Protein AF-A0A843GNK7-F1 (afdb_monomer_lite)

Sequence (112 aa):
MELKAQKIINETPNCGISLTKDKKGYIVYIDNRCGEDFEIEINKTNSDDEIQEIINYCDDYDVDEHFDLWYKADRGEPSSARTLLENCEEIGETLDHLATNLRLFLSQKNCQ

pLDDT: mean 74.84, std 15.11, range [42.72, 95.38]

Secondary structure (DSSP, 8-state):
-HHHHHHHHHTS--SSEEEEE-SSEEEEEEEEETTEEEEEEEETT--HHHHHHHHHHHHT--HHHHHHHHTT-SSS--SSHHHHHHHHHHHHHHHHHHHHHHHHHHHHHTT-

Foldseek 3Di:
DVVQLVVLVVPQPPLQWDWDQDPFGIKTWRPQQQLDGDIDDDGPPDDLVNLVVLLVVLVPQDLVVQLVCSPPPPNRGPPDSVSNSVSSVSSNSRSNSSSVSSVVVVVVVVVD

Radius of gyration: 15.0 Å; chains: 1; bounding box: 32×25×45 Å

Structure (mmCIF, N/CA/C/O backbone):
data_AF-A0A843GNK7-F1
#
_entry.id   AF-A0A843GNK7-F1
#
loop_
_atom_site.group_PDB
_atom_site.id
_atom_site.type_symbol
_atom_site.label_atom_id
_atom_site.label_alt_id
_atom_site.label_comp_id
_atom_site.label_asym_id
_atom_site.label_entity_id
_atom_site.label_seq_id
_atom_site.pdbx_PDB_ins_code
_atom_site.Cartn_x
_atom_site.Cartn_y
_atom_site.Cartn_z
_atom_site.occupancy
_atom_site.B_iso_or_equiv
_atom_site.auth_seq_id
_atom_site.auth_comp_id
_atom_site.auth_asym_id
_atom_site.auth_atom_id
_atom_site.pdbx_PDB_model_num
ATOM 1 N N . MET A 1 1 ? -7.134 5.899 24.217 1.00 50.03 1 MET A N 1
ATOM 2 C CA . MET A 1 1 ? -7.129 5.561 22.777 1.00 50.03 1 MET A CA 1
ATOM 3 C C . MET A 1 1 ? -5.978 6.213 22.009 1.00 50.03 1 MET A C 1
ATOM 5 O O . MET A 1 1 ? -5.293 5.488 21.308 1.00 50.03 1 MET A O 1
ATOM 9 N N . GLU A 1 2 ? -5.682 7.510 22.182 1.00 42.78 2 GLU A N 1
ATOM 10 C CA . GLU A 1 2 ? -4.616 8.213 21.423 1.00 42.78 2 GLU A CA 1
ATOM 11 C C . GLU A 1 2 ? -3.203 7.602 21.499 1.00 42.78 2 GLU A C 1
ATOM 13 O O . GLU A 1 2 ? -2.494 7.588 20.502 1.00 42.78 2 GLU A O 1
ATOM 18 N N . LEU A 1 3 ? -2.797 7.049 22.646 1.00 44.53 3 LEU A N 1
ATOM 19 C CA . LEU A 1 3 ? -1.465 6.448 22.810 1.00 44.53 3 LEU A CA 1
ATOM 20 C C . LEU A 1 3 ? -1.267 5.118 22.060 1.00 44.53 3 LEU A C 1
ATOM 22 O O . LEU A 1 3 ? -0.131 4.682 21.907 1.00 44.53 3 LEU A O 1
ATOM 26 N N . LYS A 1 4 ? -2.347 4.451 21.631 1.00 53.25 4 LYS A N 1
ATOM 27 C CA . LYS A 1 4 ? -2.276 3.097 21.060 1.00 53.25 4 LYS A CA 1
ATOM 28 C C . LYS A 1 4 ? -2.050 3.118 19.548 1.00 53.25 4 LYS A C 1
ATOM 30 O O . LYS A 1 4 ? -1.133 2.451 19.094 1.00 53.25 4 LYS A O 1
ATOM 35 N N . ALA A 1 5 ? -2.787 3.949 18.806 1.00 50.62 5 ALA A N 1
ATOM 36 C CA . ALA A 1 5 ? -2.562 4.152 17.370 1.00 50.62 5 ALA A CA 1
ATOM 37 C C . ALA A 1 5 ? -1.153 4.704 17.089 1.00 50.62 5 ALA A C 1
ATOM 39 O O . ALA A 1 5 ? -0.437 4.174 16.252 1.00 50.62 5 ALA A O 1
ATOM 40 N N . GLN A 1 6 ? -0.697 5.683 17.882 1.00 52.28 6 GLN A N 1
ATOM 41 C CA . GLN A 1 6 ? 0.661 6.228 17.774 1.00 52.28 6 GLN A CA 1
ATOM 42 C C . GLN A 1 6 ? 1.751 5.155 17.967 1.00 52.28 6 GLN A C 1
ATOM 44 O O . GLN A 1 6 ? 2.792 5.215 17.326 1.00 52.28 6 GLN A O 1
ATOM 49 N N . LYS A 1 7 ? 1.525 4.179 18.857 1.00 55.19 7 LYS A N 1
ATOM 50 C CA . LYS A 1 7 ? 2.491 3.116 19.159 1.00 55.19 7 LYS A CA 1
ATOM 51 C C . LYS A 1 7 ? 2.535 2.045 18.066 1.00 55.19 7 LYS A C 1
ATOM 53 O O . LYS A 1 7 ? 3.615 1.682 17.631 1.00 55.19 7 LYS A O 1
ATOM 58 N N . ILE A 1 8 ? 1.360 1.613 17.615 1.00 54.16 8 ILE A N 1
ATOM 59 C CA . ILE A 1 8 ? 1.150 0.677 16.501 1.00 54.16 8 ILE A CA 1
ATOM 60 C C . ILE A 1 8 ? 1.872 1.171 15.232 1.00 54.16 8 ILE A C 1
ATOM 62 O O . ILE A 1 8 ? 2.563 0.427 14.546 1.00 54.16 8 ILE A O 1
ATOM 66 N N . ILE A 1 9 ? 1.785 2.472 14.980 1.00 55.22 9 ILE A N 1
ATOM 67 C CA . ILE A 1 9 ? 2.371 3.115 13.810 1.00 55.22 9 ILE A CA 1
ATOM 68 C C . ILE A 1 9 ? 3.889 3.336 13.964 1.00 55.22 9 ILE A C 1
ATOM 70 O O . ILE A 1 9 ? 4.637 3.098 13.025 1.00 55.22 9 ILE A O 1
ATOM 74 N N . ASN A 1 10 ? 4.371 3.730 15.150 1.00 54.84 10 ASN A N 1
ATOM 75 C CA . ASN A 1 10 ? 5.811 3.899 15.411 1.00 54.84 10 ASN A CA 1
ATOM 76 C C . ASN A 1 10 ? 6.612 2.581 15.344 1.00 54.84 10 ASN A C 1
ATOM 78 O O . ASN A 1 10 ? 7.838 2.623 15.269 1.00 54.84 10 ASN A O 1
ATOM 82 N N . GLU A 1 11 ? 5.939 1.431 15.433 1.00 57.62 11 GLU A N 1
ATOM 83 C CA . GLU A 1 11 ? 6.538 0.097 15.290 1.00 57.62 11 GLU A CA 1
ATOM 84 C C . GLU A 1 11 ? 6.507 -0.408 13.832 1.00 57.62 11 GLU A C 1
ATOM 86 O O . GLU A 1 11 ? 7.110 -1.437 13.538 1.00 57.62 11 GLU A O 1
ATOM 91 N N . THR A 1 12 ? 5.866 0.327 12.911 1.00 54.78 12 THR A N 1
ATOM 92 C CA . THR A 1 12 ? 5.893 0.021 11.471 1.00 54.78 12 THR A CA 1
ATOM 93 C C . THR A 1 12 ? 7.247 0.459 10.902 1.00 54.78 12 THR A C 1
ATOM 95 O O . THR A 1 12 ? 7.643 1.608 11.124 1.00 54.78 12 THR A O 1
ATOM 98 N N . PRO A 1 13 ? 8.006 -0.428 10.230 1.00 48.81 13 PRO A N 1
ATOM 99 C CA . PRO A 1 13 ? 9.324 -0.087 9.712 1.00 48.81 13 PRO A CA 1
ATOM 100 C C . PRO A 1 13 ? 9.254 1.122 8.770 1.00 48.81 13 PRO A C 1
ATOM 102 O O . PRO A 1 13 ? 8.263 1.360 8.087 1.00 48.81 13 PRO A O 1
ATOM 105 N N . ASN A 1 14 ? 10.319 1.925 8.809 1.00 50.31 14 ASN A N 1
ATOM 106 C CA . ASN A 1 14 ? 10.428 3.265 8.233 1.00 50.31 14 ASN A CA 1
ATOM 107 C C . ASN A 1 14 ? 10.579 3.228 6.697 1.00 50.31 14 ASN A C 1
ATOM 109 O O . ASN A 1 14 ? 11.566 3.708 6.139 1.00 50.31 14 ASN A O 1
ATOM 113 N N . CYS A 1 15 ? 9.616 2.610 6.022 1.00 47.59 15 CYS A N 1
ATOM 114 C CA . CYS A 1 15 ? 9.584 2.354 4.588 1.00 47.59 15 CYS A CA 1
ATOM 115 C C . CYS A 1 15 ? 8.955 3.543 3.838 1.00 47.59 15 CYS A C 1
ATOM 117 O O . CYS A 1 15 ? 7.979 3.392 3.116 1.00 47.59 15 CYS A O 1
ATOM 119 N N . GLY A 1 16 ? 9.459 4.764 4.055 1.00 51.41 16 GLY A N 1
ATOM 120 C CA . GLY A 1 16 ? 8.950 5.960 3.360 1.00 51.41 16 GLY A CA 1
ATOM 121 C C . GLY A 1 16 ? 7.553 6.419 3.797 1.00 51.41 16 GLY A C 1
ATOM 122 O O . GLY A 1 16 ? 6.928 7.220 3.109 1.00 51.41 16 GLY A O 1
ATOM 123 N N . ILE A 1 17 ? 7.068 5.943 4.945 1.00 55.91 17 ILE A N 1
ATOM 124 C CA . ILE A 1 17 ? 5.794 6.383 5.509 1.00 55.91 17 ILE A CA 1
ATOM 125 C C . ILE A 1 17 ? 6.017 7.686 6.277 1.00 55.91 17 ILE A C 1
ATOM 127 O O . ILE A 1 17 ? 6.760 7.713 7.261 1.00 55.91 17 ILE A O 1
ATOM 131 N N . SER A 1 18 ? 5.346 8.762 5.874 1.00 60.41 18 SER A N 1
ATOM 132 C CA . SER A 1 18 ? 5.231 9.961 6.696 1.00 60.41 18 SER A CA 1
ATOM 133 C C . SER A 1 18 ? 3.840 10.042 7.313 1.00 60.41 18 SER A C 1
ATOM 135 O O . SER A 1 18 ? 2.820 9.751 6.695 1.00 60.41 18 SER A O 1
ATOM 137 N N . LEU A 1 19 ? 3.800 10.387 8.596 1.00 56.59 19 LEU A N 1
ATOM 138 C CA . LEU A 1 19 ? 2.559 10.449 9.351 1.00 56.59 19 LEU A CA 1
ATOM 139 C C . LEU A 1 19 ? 2.295 11.873 9.748 1.00 56.59 19 LEU A C 1
ATOM 141 O O . LEU A 1 19 ? 3.035 12.460 10.544 1.00 56.59 19 LEU A O 1
ATOM 145 N N . THR A 1 20 ? 1.184 12.393 9.253 1.00 59.66 20 THR A N 1
ATOM 146 C CA . THR A 1 20 ? 0.726 13.708 9.663 1.00 59.66 20 THR A CA 1
ATOM 147 C C . THR A 1 20 ? -0.472 13.524 10.574 1.00 59.66 20 THR A C 1
ATOM 149 O O . THR A 1 20 ? -1.518 13.016 10.179 1.00 59.66 20 THR A O 1
ATOM 152 N N . LYS A 1 21 ? -0.307 13.913 11.840 1.00 56.44 21 LYS A N 1
ATOM 153 C CA . LYS A 1 21 ? -1.423 14.012 12.779 1.00 56.44 21 LYS A CA 1
ATOM 154 C C . LYS A 1 21 ? -2.097 15.359 12.577 1.00 56.44 21 LYS A C 1
ATOM 156 O O . LYS A 1 21 ? -1.453 16.397 12.735 1.00 56.44 21 LYS A O 1
ATOM 161 N N . ASP A 1 22 ? -3.393 15.342 12.320 1.00 60.69 22 ASP A N 1
ATOM 162 C CA . ASP A 1 22 ? -4.203 16.550 12.279 1.00 60.69 22 ASP A CA 1
ATOM 163 C C . ASP A 1 22 ? -5.231 16.557 13.433 1.00 60.69 22 ASP A C 1
ATOM 165 O O . ASP A 1 22 ? -5.131 15.806 14.412 1.00 60.69 22 ASP A O 1
ATOM 169 N N . LYS A 1 23 ? -6.207 17.471 13.384 1.00 56.12 23 LYS A N 1
ATOM 170 C CA . LYS A 1 23 ? -7.256 17.555 14.415 1.00 56.12 23 LYS A CA 1
ATOM 171 C C . LYS A 1 23 ? -8.297 16.430 14.303 1.00 56.12 23 LYS A C 1
ATOM 173 O O . LYS A 1 23 ? -9.027 16.217 15.272 1.00 56.12 23 LYS A O 1
ATOM 178 N N . LYS A 1 24 ? -8.383 15.745 13.160 1.00 55.84 24 LYS A N 1
ATOM 179 C CA . LYS A 1 24 ? -9.392 14.734 12.816 1.00 55.84 24 LYS A CA 1
ATOM 180 C C . LYS A 1 24 ? -8.868 13.301 12.970 1.00 55.84 24 LYS A C 1
ATOM 182 O O . LYS A 1 24 ? -9.641 12.417 13.346 1.00 55.84 24 LYS A O 1
ATOM 187 N N . GLY A 1 25 ? -7.562 13.081 12.842 1.00 64.81 25 GLY A N 1
ATOM 188 C CA . GLY A 1 25 ? -6.935 11.785 13.074 1.00 64.81 25 GLY A CA 1
ATOM 189 C C . GLY A 1 25 ? -5.481 11.697 12.628 1.00 64.81 25 GLY A C 1
ATOM 190 O O . GLY A 1 25 ? -4.655 12.530 13.012 1.00 64.81 25 GLY A O 1
ATOM 191 N N . TYR A 1 26 ? -5.170 10.615 11.919 1.00 66.25 26 TYR A N 1
ATOM 192 C CA . TYR A 1 26 ? -3.850 10.267 11.414 1.00 66.25 26 TYR A CA 1
ATOM 193 C C . TYR A 1 26 ? -3.930 10.081 9.903 1.00 66.25 26 TYR A C 1
ATOM 195 O O . TYR A 1 26 ? -4.700 9.265 9.414 1.00 66.25 26 TYR A O 1
ATOM 203 N N . ILE A 1 27 ? -3.101 10.802 9.165 1.00 64.12 27 ILE A N 1
ATOM 204 C CA . ILE A 1 27 ? -2.930 10.558 7.738 1.00 64.12 27 ILE A CA 1
ATOM 205 C C . ILE A 1 27 ? -1.652 9.750 7.557 1.00 64.12 27 ILE A C 1
ATOM 207 O O . ILE A 1 27 ? -0.603 10.132 8.091 1.00 64.12 27 ILE A O 1
ATOM 211 N N . VAL A 1 28 ? -1.765 8.626 6.854 1.00 68.94 28 VAL A N 1
ATOM 212 C CA . VAL A 1 28 ? -0.647 7.778 6.453 1.00 68.94 28 VAL A CA 1
ATOM 213 C C . VAL A 1 28 ? -0.297 8.156 5.019 1.00 68.94 28 VAL A C 1
ATOM 215 O O . VAL A 1 28 ? -1.047 7.865 4.092 1.00 68.94 28 VAL A O 1
ATOM 218 N N . TYR A 1 29 ? 0.838 8.819 4.840 1.00 68.12 29 TYR A N 1
ATOM 219 C CA . TYR A 1 29 ? 1.409 9.089 3.526 1.00 68.12 29 TYR A CA 1
ATOM 220 C C . TYR A 1 29 ? 2.505 8.073 3.255 1.00 68.12 29 TYR A C 1
ATOM 222 O O . TYR A 1 29 ? 3.375 7.893 4.103 1.00 68.12 29 TYR A O 1
ATOM 230 N N . ILE A 1 30 ? 2.502 7.454 2.085 1.00 68.81 30 ILE A N 1
ATOM 231 C CA . ILE A 1 30 ? 3.607 6.644 1.577 1.00 68.81 30 ILE A CA 1
ATOM 232 C C . ILE A 1 30 ? 4.250 7.475 0.464 1.00 68.81 30 ILE A C 1
ATOM 234 O O . ILE A 1 30 ? 3.676 7.654 -0.607 1.00 68.81 30 ILE A O 1
ATOM 238 N N . ASP A 1 31 ? 5.406 8.066 0.766 1.00 62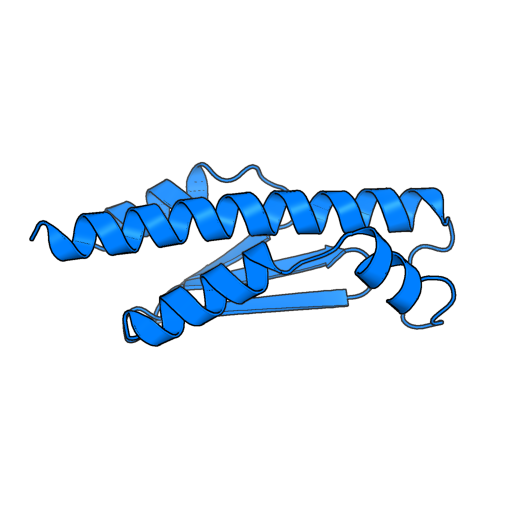.81 31 ASP A N 1
ATOM 239 C CA . ASP A 1 31 ? 6.054 9.045 -0.108 1.00 62.81 31 ASP A CA 1
ATOM 240 C C . ASP A 1 31 ? 6.778 8.363 -1.279 1.00 62.81 31 ASP A C 1
ATOM 242 O O . ASP A 1 31 ? 7.678 7.540 -1.073 1.00 62.81 31 ASP A O 1
ATOM 246 N N . ASN A 1 32 ? 6.391 8.758 -2.497 1.00 56.00 32 ASN A N 1
ATOM 247 C CA . ASN A 1 32 ? 7.149 8.661 -3.745 1.00 56.00 32 ASN A CA 1
ATOM 248 C C . ASN A 1 32 ? 7.797 7.294 -4.027 1.00 56.00 32 ASN A C 1
ATOM 250 O O . ASN A 1 32 ? 8.991 7.184 -4.335 1.00 56.00 32 ASN A O 1
ATOM 254 N N . ARG A 1 33 ? 6.996 6.230 -3.953 1.00 64.19 33 ARG A N 1
ATOM 255 C CA . ARG A 1 33 ? 7.371 4.897 -4.445 1.00 64.19 33 ARG A CA 1
ATOM 256 C C . ARG A 1 33 ? 6.711 4.707 -5.803 1.00 64.19 33 ARG A C 1
ATOM 258 O O . ARG A 1 33 ? 5.552 5.044 -5.978 1.00 64.19 33 ARG A O 1
ATOM 265 N N . CYS A 1 34 ? 7.475 4.266 -6.800 1.00 61.00 34 CYS A N 1
ATOM 266 C CA . CYS A 1 34 ? 7.009 4.154 -8.195 1.00 61.00 34 CYS A CA 1
ATOM 267 C C . CYS A 1 34 ? 6.673 5.486 -8.904 1.00 61.00 34 CYS A C 1
ATOM 269 O O . CYS A 1 34 ? 6.129 5.449 -10.002 1.00 61.00 34 CYS A O 1
ATOM 271 N N . GLY A 1 35 ? 7.025 6.646 -8.332 1.00 63.06 35 GLY A N 1
ATOM 272 C CA . GLY A 1 35 ? 6.572 7.951 -8.839 1.00 63.06 35 GLY A CA 1
ATOM 273 C C . GLY A 1 35 ? 5.121 8.282 -8.469 1.00 63.06 35 GLY A C 1
ATOM 274 O O . GLY A 1 35 ? 4.555 9.231 -9.010 1.00 63.06 35 GLY A O 1
ATOM 275 N N . GLU A 1 36 ? 4.523 7.494 -7.573 1.00 66.81 36 GLU A N 1
ATOM 276 C CA . GLU A 1 36 ? 3.174 7.665 -7.048 1.00 66.81 36 GLU A CA 1
ATOM 277 C C . GLU A 1 36 ? 3.212 8.378 -5.691 1.00 66.81 36 GLU A C 1
ATOM 279 O O . GLU A 1 36 ? 3.998 8.017 -4.811 1.00 66.81 36 GLU A O 1
ATOM 284 N N . ASP A 1 37 ? 2.328 9.362 -5.516 1.00 68.31 37 ASP A N 1
ATOM 285 C CA . ASP A 1 37 ? 1.975 9.892 -4.201 1.00 68.31 37 ASP A CA 1
ATOM 286 C C . ASP A 1 37 ? 0.823 9.039 -3.659 1.00 68.31 37 ASP A C 1
ATOM 288 O O . ASP A 1 37 ? -0.315 9.153 -4.123 1.00 68.31 37 ASP A O 1
ATOM 292 N N . PHE A 1 38 ? 1.115 8.155 -2.708 1.00 70.31 38 PHE A N 1
ATOM 293 C CA . PHE A 1 38 ? 0.136 7.215 -2.170 1.00 70.31 38 PHE A CA 1
ATOM 294 C C . PHE A 1 38 ? -0.307 7.656 -0.768 1.00 70.31 38 PHE A C 1
ATOM 296 O O . PHE A 1 38 ? 0.504 7.780 0.151 1.00 70.31 38 PHE A O 1
ATOM 303 N N . GLU A 1 39 ? -1.604 7.913 -0.585 1.00 75.56 39 GLU A N 1
ATOM 304 C CA . GLU A 1 39 ? -2.166 8.476 0.651 1.00 75.56 39 GLU A CA 1
ATOM 305 C C . GLU A 1 39 ? -3.352 7.641 1.147 1.00 75.56 39 GLU A C 1
ATOM 307 O O . GLU A 1 39 ? -4.316 7.407 0.420 1.00 75.56 39 GLU A O 1
ATOM 312 N N . ILE A 1 40 ? -3.299 7.231 2.418 1.00 75.62 40 ILE A N 1
ATOM 313 C CA . ILE A 1 40 ? -4.415 6.609 3.136 1.00 75.62 40 ILE A CA 1
ATOM 314 C C . ILE A 1 40 ? -4.754 7.480 4.351 1.00 75.62 40 ILE A C 1
ATOM 316 O O . ILE A 1 40 ? -3.968 7.630 5.290 1.00 75.62 40 ILE A O 1
ATOM 320 N N . GLU A 1 41 ? -5.962 8.038 4.363 1.00 74.12 41 GLU A N 1
ATOM 321 C CA . GLU A 1 41 ? -6.463 8.849 5.475 1.00 74.12 41 GLU A CA 1
ATOM 322 C C . GLU A 1 41 ? -7.182 7.975 6.517 1.00 74.12 41 GLU A C 1
ATOM 324 O O . GLU A 1 41 ? -8.164 7.303 6.209 1.00 74.12 41 GLU A O 1
ATOM 329 N N . ILE A 1 42 ? -6.718 8.009 7.776 1.00 72.38 42 ILE A N 1
ATOM 330 C CA . ILE A 1 42 ? -7.314 7.272 8.902 1.00 72.38 42 ILE A CA 1
ATOM 331 C C . ILE A 1 42 ? -7.722 8.250 10.010 1.00 72.38 42 ILE A C 1
ATOM 333 O O . ILE A 1 42 ? -6.956 8.664 10.887 1.00 72.38 42 ILE A O 1
ATOM 337 N N . ASN A 1 43 ? -8.998 8.595 10.027 1.00 68.81 43 ASN A N 1
ATOM 338 C CA . ASN A 1 43 ? -9.598 9.501 10.988 1.00 68.81 43 ASN A CA 1
ATOM 339 C C . ASN A 1 43 ? -10.099 8.801 12.255 1.00 68.81 43 ASN A C 1
ATOM 341 O O . ASN A 1 43 ? -10.611 7.685 12.244 1.00 68.81 43 ASN A O 1
ATOM 345 N N . LYS A 1 44 ? -10.062 9.519 13.387 1.00 67.75 44 LYS A N 1
ATOM 346 C CA . LYS A 1 44 ? -10.653 9.037 14.655 1.00 67.75 44 LYS A CA 1
ATOM 347 C C . LYS A 1 44 ? -12.169 8.855 14.569 1.00 67.75 44 LYS A C 1
ATOM 349 O O . LYS A 1 44 ? -12.755 8.219 15.439 1.00 67.75 44 LYS A O 1
ATOM 354 N N . THR A 1 45 ? -12.792 9.489 13.582 1.00 72.25 45 THR A N 1
ATOM 355 C CA . THR A 1 45 ? -14.225 9.414 13.316 1.00 72.25 45 THR A CA 1
ATOM 356 C C . THR A 1 45 ? -14.591 8.306 12.345 1.00 72.25 45 THR A C 1
ATOM 358 O O . THR A 1 45 ? -15.786 8.127 12.132 1.00 72.25 45 THR A O 1
ATOM 361 N N . ASN A 1 46 ? -13.618 7.586 11.765 1.00 78.69 46 ASN A N 1
ATOM 362 C CA . ASN A 1 46 ? -13.956 6.452 10.921 1.00 78.69 46 ASN A CA 1
ATOM 363 C C . ASN A 1 46 ? -14.740 5.415 11.732 1.00 78.69 46 ASN A C 1
ATOM 365 O O . ASN A 1 46 ? -14.396 5.063 12.869 1.00 78.69 46 ASN A O 1
ATOM 369 N N . SER A 1 47 ? -15.832 4.973 11.133 1.00 84.44 47 SER A N 1
ATOM 370 C CA . SER A 1 47 ? -16.600 3.810 11.534 1.00 84.44 47 SER A CA 1
ATOM 371 C C . SER A 1 47 ? -15.765 2.539 11.391 1.00 84.44 47 SER A C 1
ATOM 373 O O . SER A 1 47 ? -14.747 2.513 10.699 1.00 84.44 47 SER A O 1
ATOM 375 N N . ASP A 1 48 ? -16.194 1.473 12.063 1.00 85.25 48 ASP A N 1
ATOM 376 C CA . ASP A 1 48 ? -15.496 0.190 11.969 1.00 85.25 48 ASP A CA 1
ATOM 377 C C . ASP A 1 48 ? -15.571 -0.383 10.543 1.00 85.25 48 ASP A C 1
ATOM 379 O O . ASP A 1 48 ? -14.605 -0.993 10.095 1.00 85.25 48 ASP A O 1
ATOM 383 N N . ASP A 1 49 ? -16.659 -0.104 9.815 1.00 87.38 49 ASP A N 1
ATOM 384 C CA . ASP A 1 49 ? -16.829 -0.487 8.410 1.00 87.38 49 ASP A CA 1
ATOM 385 C C . ASP A 1 49 ? -15.824 0.241 7.501 1.00 87.38 49 ASP A C 1
ATOM 387 O O . ASP A 1 49 ? -15.161 -0.404 6.697 1.00 87.38 49 ASP A O 1
ATOM 391 N N . GLU A 1 50 ? -15.619 1.552 7.679 1.00 87.12 50 GLU A N 1
ATOM 392 C CA . GLU A 1 50 ? -14.607 2.308 6.915 1.00 87.12 50 GLU A CA 1
ATOM 393 C C . GLU A 1 50 ? -13.183 1.804 7.200 1.00 87.12 50 GLU A C 1
ATOM 395 O O . GLU A 1 50 ? -12.364 1.687 6.293 1.00 87.12 50 GLU A O 1
ATOM 400 N N . ILE A 1 51 ? -12.870 1.461 8.455 1.00 85.50 51 ILE A N 1
ATOM 401 C CA . ILE A 1 51 ? -11.571 0.852 8.781 1.00 85.50 51 ILE A CA 1
ATOM 402 C C . ILE A 1 51 ? -11.442 -0.534 8.136 1.00 85.50 51 ILE A C 1
ATOM 404 O O . ILE A 1 51 ? -10.357 -0.897 7.682 1.00 85.50 51 ILE A O 1
ATOM 408 N N . GLN A 1 52 ? -12.528 -1.306 8.077 1.00 89.44 52 GLN A N 1
ATOM 409 C CA . GLN A 1 52 ? -12.536 -2.608 7.419 1.00 89.44 52 GLN A CA 1
ATOM 410 C C . GLN A 1 52 ? -12.356 -2.489 5.900 1.00 89.44 52 GLN A C 1
ATOM 412 O O . GLN A 1 52 ? -11.654 -3.311 5.320 1.00 89.44 52 GLN A O 1
ATOM 417 N N . GLU A 1 53 ? -12.921 -1.465 5.260 1.00 90.88 53 GLU A N 1
ATOM 418 C CA . GLU A 1 53 ? -12.683 -1.174 3.841 1.00 90.88 53 GLU A CA 1
ATOM 419 C C . GLU A 1 53 ? -11.204 -0.881 3.565 1.00 90.88 53 GLU A C 1
ATOM 421 O O . GLU A 1 53 ? -10.647 -1.418 2.609 1.00 90.88 53 GLU A O 1
ATOM 426 N N . ILE A 1 54 ? -10.537 -0.114 4.436 1.00 88.12 54 ILE A N 1
ATOM 427 C CA . ILE A 1 54 ? -9.093 0.149 4.322 1.00 88.12 54 ILE A CA 1
ATOM 428 C C . ILE A 1 54 ? -8.284 -1.144 4.484 1.00 88.12 54 ILE A C 1
ATOM 430 O O . ILE A 1 54 ? -7.340 -1.369 3.730 1.00 88.12 54 ILE A O 1
ATOM 434 N N . ILE A 1 55 ? -8.649 -2.007 5.440 1.00 90.06 55 ILE A N 1
ATOM 435 C CA . ILE A 1 55 ? -8.003 -3.319 5.617 1.00 90.06 55 ILE A CA 1
ATOM 436 C C . ILE A 1 55 ? -8.149 -4.163 4.348 1.00 90.06 55 ILE A C 1
ATOM 438 O O . ILE A 1 55 ? -7.152 -4.692 3.873 1.00 90.06 55 ILE A O 1
ATOM 442 N N . ASN A 1 56 ? -9.357 -4.251 3.788 1.00 93.44 56 ASN A N 1
ATOM 443 C CA . ASN A 1 56 ? -9.604 -5.032 2.575 1.00 93.44 56 ASN A CA 1
ATOM 444 C C . ASN A 1 56 ? -8.790 -4.492 1.395 1.00 93.44 56 ASN A C 1
ATOM 446 O O . ASN A 1 56 ? -8.165 -5.263 0.683 1.00 93.44 56 ASN A O 1
ATOM 450 N N . TYR A 1 57 ? -8.732 -3.168 1.233 1.00 90.88 57 TYR A N 1
ATOM 451 C CA . TYR A 1 57 ? -7.900 -2.545 0.207 1.00 90.88 57 TYR A CA 1
ATOM 452 C C . TYR A 1 57 ? -6.414 -2.905 0.359 1.00 90.88 57 TYR A C 1
ATOM 454 O O . TYR A 1 57 ? -5.747 -3.189 -0.631 1.00 90.88 57 TYR A O 1
ATOM 462 N N . CYS A 1 58 ? -5.899 -2.917 1.591 1.00 89.62 58 CYS A N 1
ATOM 463 C CA . CYS A 1 58 ? -4.522 -3.332 1.856 1.00 89.62 58 CYS A CA 1
ATOM 464 C C . CYS A 1 58 ? -4.297 -4.822 1.546 1.00 89.62 58 CYS A C 1
ATOM 466 O O . CYS A 1 58 ? -3.246 -5.172 1.020 1.00 89.62 58 CYS A O 1
ATOM 468 N N . ASP A 1 59 ? -5.264 -5.684 1.875 1.00 92.75 59 ASP A N 1
ATOM 469 C CA . ASP A 1 59 ? -5.194 -7.135 1.644 1.00 92.75 59 ASP A CA 1
ATOM 470 C C . ASP A 1 59 ? -5.283 -7.511 0.159 1.00 92.75 59 ASP A C 1
ATOM 472 O O . ASP A 1 59 ? -4.692 -8.505 -0.260 1.0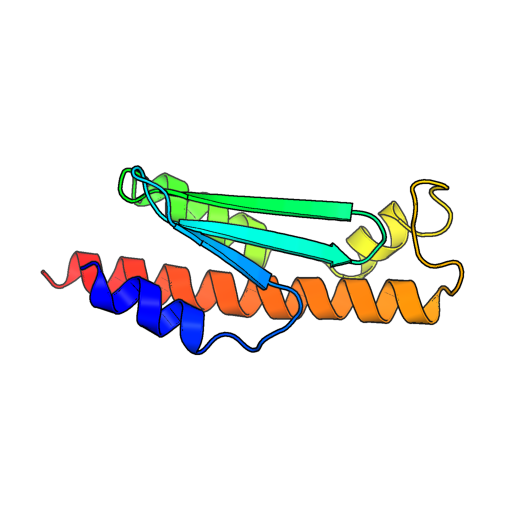0 92.75 59 ASP A O 1
ATOM 476 N N . ASP A 1 60 ? -6.026 -6.725 -0.619 1.00 95.38 60 ASP A N 1
ATOM 477 C CA . ASP A 1 60 ? -6.238 -6.934 -2.052 1.00 95.38 60 ASP A CA 1
ATOM 478 C C . ASP A 1 60 ? -5.087 -6.371 -2.911 1.00 95.38 60 ASP A C 1
ATOM 480 O O . ASP A 1 60 ? -5.118 -6.498 -4.135 1.00 95.38 60 ASP A O 1
ATOM 484 N N . TYR A 1 61 ? -4.073 -5.739 -2.307 1.00 92.31 61 TYR A N 1
ATOM 485 C CA . TYR A 1 61 ? -2.934 -5.196 -3.045 1.00 92.31 61 TYR A CA 1
ATOM 486 C C . TYR 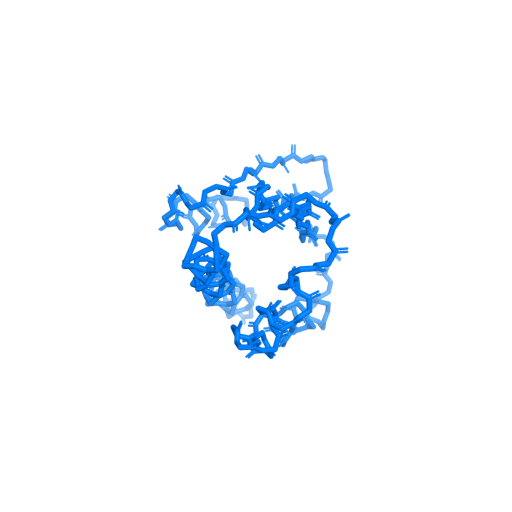A 1 61 ? -2.066 -6.314 -3.641 1.00 92.31 61 TYR A C 1
ATOM 488 O O . TYR A 1 61 ? -1.482 -7.126 -2.919 1.00 92.31 61 TYR A O 1
ATOM 496 N N . ASP A 1 62 ? -1.926 -6.304 -4.966 1.00 94.94 62 ASP A N 1
ATOM 497 C CA . ASP A 1 62 ? -1.105 -7.247 -5.722 1.00 94.94 62 ASP A CA 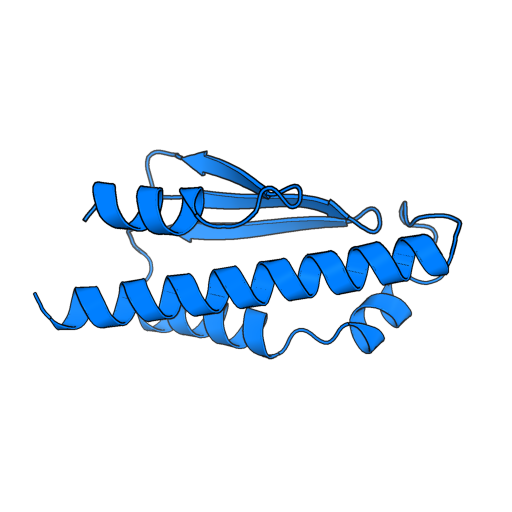1
ATOM 498 C C . ASP A 1 62 ? 0.114 -6.532 -6.328 1.00 94.94 62 ASP A C 1
ATOM 500 O O . ASP A 1 62 ? -0.003 -5.551 -7.067 1.00 94.94 62 ASP A O 1
ATOM 504 N N . VAL A 1 63 ? 1.308 -7.026 -5.990 1.00 92.94 63 VAL A N 1
ATOM 505 C CA . VAL A 1 63 ? 2.590 -6.451 -6.425 1.00 92.94 63 VAL A CA 1
ATOM 506 C C . VAL A 1 63 ? 2.757 -6.522 -7.942 1.00 92.94 63 VAL A C 1
ATOM 508 O O . VAL A 1 63 ? 3.254 -5.562 -8.533 1.00 92.94 63 VAL A O 1
ATOM 511 N N . ASP A 1 64 ? 2.359 -7.632 -8.565 1.00 95.25 64 ASP A N 1
ATOM 512 C CA . ASP A 1 64 ? 2.527 -7.854 -10.001 1.00 95.25 64 ASP A CA 1
ATOM 513 C C . ASP A 1 64 ? 1.532 -6.989 -10.787 1.00 95.25 64 ASP A C 1
ATOM 515 O O . ASP A 1 64 ? 1.922 -6.330 -11.755 1.00 95.25 64 ASP A O 1
ATOM 519 N N . GLU A 1 65 ? 0.272 -6.905 -10.338 1.00 94.19 65 GLU A N 1
ATOM 520 C CA . GLU A 1 65 ? -0.709 -5.997 -10.948 1.00 94.19 65 GLU A CA 1
ATOM 521 C C . GLU A 1 65 ? -0.275 -4.532 -10.812 1.00 94.19 65 GLU A C 1
ATOM 523 O O . GLU A 1 65 ? -0.340 -3.775 -11.786 1.00 94.19 65 GLU A O 1
ATOM 528 N N . HIS A 1 66 ? 0.224 -4.118 -9.640 1.00 90.81 66 HIS A N 1
ATOM 529 C CA . HIS A 1 66 ? 0.697 -2.744 -9.438 1.00 90.81 66 HIS A CA 1
ATOM 530 C C . HIS A 1 66 ? 1.941 -2.442 -10.276 1.00 90.81 66 HIS A C 1
ATOM 532 O O . HIS A 1 66 ? 2.061 -1.361 -10.856 1.00 90.81 66 HIS A O 1
ATOM 538 N N . PHE A 1 67 ? 2.859 -3.403 -10.398 1.00 92.12 67 PHE A N 1
ATOM 539 C CA . PHE A 1 67 ? 4.022 -3.288 -11.275 1.00 92.12 67 PHE A CA 1
ATOM 540 C C . PHE A 1 67 ? 3.608 -3.075 -12.735 1.00 92.12 67 PHE A C 1
ATOM 542 O O . PHE A 1 67 ? 4.112 -2.156 -13.387 1.00 92.12 67 PHE A O 1
ATOM 549 N N . ASP A 1 68 ? 2.671 -3.877 -13.243 1.00 92.56 68 ASP A N 1
ATOM 550 C CA . ASP A 1 68 ? 2.191 -3.790 -14.625 1.00 92.56 68 ASP A CA 1
ATOM 551 C C . ASP A 1 68 ? 1.489 -2.456 -14.923 1.00 92.56 68 ASP A C 1
ATOM 553 O O . ASP A 1 68 ? 1.601 -1.933 -16.036 1.00 92.56 68 ASP A O 1
ATOM 557 N N . LEU A 1 69 ? 0.812 -1.864 -13.933 1.00 89.75 69 LEU A N 1
ATOM 558 C CA . LEU A 1 69 ? 0.196 -0.537 -14.058 1.00 89.75 69 LEU A CA 1
ATOM 559 C C . LEU A 1 69 ? 1.226 0.586 -14.242 1.00 89.75 69 LEU A C 1
ATOM 561 O O . LEU A 1 69 ? 0.954 1.558 -14.955 1.00 89.75 69 LEU A O 1
ATOM 565 N N . TRP A 1 70 ? 2.393 0.465 -13.608 1.00 88.12 70 TRP A N 1
ATOM 566 C CA . TRP A 1 70 ? 3.421 1.508 -13.587 1.00 88.12 70 TRP A CA 1
ATOM 567 C C . TRP A 1 70 ? 4.552 1.283 -14.590 1.00 88.12 70 TRP A C 1
ATOM 569 O O . TRP A 1 70 ? 5.226 2.236 -14.989 1.00 88.12 70 TRP A O 1
ATOM 579 N N . TYR A 1 71 ? 4.772 0.049 -15.039 1.00 89.69 71 TYR A N 1
ATOM 580 C CA . TYR A 1 71 ? 5.875 -0.273 -15.931 1.00 89.69 71 TYR A CA 1
ATOM 581 C C . TYR A 1 71 ? 5.741 0.442 -17.283 1.00 89.69 71 TYR A C 1
ATOM 583 O O . TYR A 1 71 ? 4.905 0.097 -18.117 1.00 89.69 71 TYR A O 1
ATOM 591 N N . LYS A 1 72 ? 6.635 1.413 -17.527 1.00 85.50 72 LYS A N 1
ATOM 592 C CA . LYS A 1 72 ? 6.651 2.280 -18.724 1.00 85.50 72 LYS A CA 1
ATOM 593 C C . LYS A 1 72 ? 5.400 3.155 -18.867 1.00 85.50 72 LYS A C 1
ATOM 595 O O . LYS A 1 72 ? 4.987 3.456 -19.990 1.00 85.50 72 LYS A O 1
ATOM 600 N N . ALA A 1 73 ? 4.794 3.546 -17.750 1.00 87.31 73 ALA A N 1
ATOM 601 C CA . ALA A 1 73 ? 3.650 4.447 -17.736 1.00 87.31 73 ALA A CA 1
ATOM 602 C C . ALA A 1 73 ? 4.005 5.900 -18.122 1.00 87.31 73 ALA A C 1
ATOM 604 O O . ALA A 1 73 ? 3.100 6.639 -18.516 1.00 87.31 73 ALA A O 1
ATOM 605 N N . ASP A 1 74 ? 5.283 6.294 -18.038 1.00 84.44 74 ASP A N 1
ATOM 606 C CA . ASP A 1 74 ? 5.813 7.653 -18.250 1.00 84.44 74 ASP A CA 1
ATOM 607 C C . ASP A 1 74 ? 5.170 8.699 -17.318 1.00 84.44 74 ASP A C 1
ATOM 609 O O . ASP A 1 74 ? 4.749 9.783 -17.728 1.00 84.44 74 ASP A O 1
ATOM 613 N N . ARG A 1 75 ? 5.039 8.339 -16.036 1.00 82.50 75 ARG A N 1
ATOM 614 C CA . ARG A 1 75 ? 4.367 9.121 -14.978 1.00 82.50 75 ARG A CA 1
ATOM 615 C C . ARG A 1 75 ? 5.284 9.518 -13.824 1.00 82.50 75 ARG A C 1
ATOM 617 O O . ARG A 1 75 ? 4.819 10.135 -12.875 1.00 82.50 75 ARG A O 1
ATOM 624 N N . GLY A 1 76 ? 6.574 9.209 -13.924 1.00 79.44 76 GLY A N 1
ATOM 625 C CA . GLY A 1 76 ? 7.551 9.426 -12.853 1.00 79.44 76 GLY A CA 1
ATOM 626 C C . GLY A 1 76 ? 8.087 8.129 -12.254 1.00 79.44 76 GLY A C 1
ATOM 627 O O . GLY A 1 76 ? 8.831 8.175 -11.275 1.00 79.44 76 GLY A O 1
ATOM 628 N N . GLU A 1 77 ? 7.749 6.983 -12.845 1.00 83.19 77 GLU A N 1
ATOM 629 C CA . GLU A 1 77 ? 8.246 5.691 -12.412 1.00 83.19 77 GLU A CA 1
ATOM 630 C C . GLU A 1 77 ? 9.771 5.573 -12.552 1.00 83.19 77 GLU A C 1
ATOM 632 O O . GLU A 1 77 ? 10.391 6.201 -13.422 1.00 83.19 77 GLU A O 1
ATOM 637 N N . PRO A 1 78 ? 10.415 4.728 -11.729 1.00 82.94 78 PRO A N 1
ATOM 638 C CA . PRO A 1 78 ? 11.814 4.400 -11.915 1.00 82.94 78 PRO A CA 1
ATOM 639 C C . PRO A 1 78 ? 12.083 3.877 -13.328 1.00 82.94 78 PRO A C 1
ATOM 641 O O . PRO A 1 78 ? 11.448 2.940 -13.804 1.00 82.94 78 PRO A O 1
ATOM 644 N N . SER A 1 79 ? 13.125 4.407 -13.969 1.00 82.00 79 SER A N 1
ATOM 645 C CA . SER A 1 79 ? 13.571 3.934 -15.291 1.00 82.00 79 SER A CA 1
ATOM 646 C C . SER A 1 79 ? 14.030 2.465 -15.304 1.00 82.00 79 SER A C 1
ATOM 648 O O . SER A 1 79 ? 14.120 1.840 -16.362 1.00 82.00 79 SER A O 1
ATOM 650 N N . SER A 1 80 ? 14.332 1.905 -14.130 1.00 90.50 80 SER A N 1
ATOM 651 C CA . SER A 1 80 ? 14.726 0.514 -13.933 1.00 90.50 80 SER A CA 1
ATOM 652 C C . SER A 1 80 ? 13.523 -0.329 -13.522 1.00 90.50 80 SER A C 1
ATOM 654 O O . SER A 1 80 ? 12.956 -0.114 -12.453 1.00 90.50 80 SER A O 1
ATOM 656 N N . ALA A 1 81 ? 13.213 -1.358 -14.317 1.00 90.62 81 ALA A N 1
ATOM 657 C CA . ALA A 1 81 ? 12.197 -2.363 -13.990 1.00 90.62 81 ALA A CA 1
ATOM 658 C C . ALA A 1 81 ? 12.439 -2.995 -12.612 1.00 90.62 81 ALA A C 1
ATOM 660 O O . ALA A 1 81 ? 11.520 -3.179 -11.832 1.00 90.62 81 ALA A O 1
ATOM 661 N N . ARG A 1 82 ? 13.702 -3.283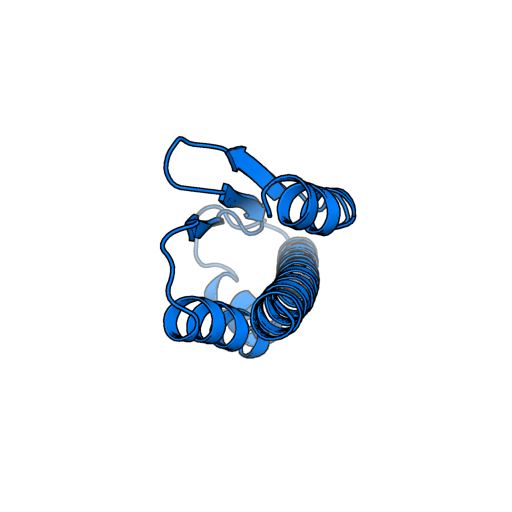 -12.283 1.00 92.38 82 ARG A N 1
ATOM 662 C CA . ARG A 1 82 ? 14.055 -3.860 -10.986 1.00 92.38 82 ARG A CA 1
ATOM 663 C C . ARG A 1 82 ? 13.702 -2.921 -9.834 1.00 92.38 82 ARG A C 1
ATOM 665 O O . ARG A 1 82 ? 13.142 -3.365 -8.849 1.00 92.38 82 ARG A O 1
ATOM 672 N N . THR A 1 83 ? 14.015 -1.638 -9.982 1.00 89.06 83 THR A N 1
ATOM 673 C CA . THR A 1 83 ? 13.742 -0.633 -8.948 1.00 89.06 83 THR A CA 1
ATOM 674 C C . THR A 1 83 ? 12.246 -0.368 -8.814 1.00 89.06 83 THR A C 1
ATOM 676 O O . THR A 1 83 ? 11.770 -0.116 -7.716 1.00 89.06 83 THR A O 1
ATOM 679 N N . LEU A 1 84 ? 11.496 -0.440 -9.917 1.00 89.56 84 LEU A N 1
ATOM 680 C CA . LEU A 1 84 ? 10.040 -0.375 -9.866 1.00 89.56 84 LEU A CA 1
ATOM 681 C C . LEU A 1 84 ? 9.458 -1.569 -9.095 1.00 89.56 84 LEU A C 1
ATOM 683 O O . LEU A 1 84 ? 8.637 -1.358 -8.215 1.00 89.56 84 LEU A O 1
ATOM 687 N N . LEU A 1 85 ? 9.922 -2.791 -9.374 1.00 91.31 85 LEU A N 1
ATOM 688 C CA . LEU A 1 85 ? 9.468 -3.983 -8.656 1.00 91.31 85 LEU A CA 1
ATOM 689 C C . LEU A 1 85 ? 9.801 -3.911 -7.162 1.00 91.31 85 LEU A C 1
ATOM 691 O O . LEU A 1 85 ? 8.913 -4.106 -6.343 1.00 91.31 85 LEU A O 1
ATOM 695 N N . GLU A 1 86 ? 11.046 -3.558 -6.825 1.00 89.56 86 GLU A N 1
ATOM 696 C CA . GLU A 1 86 ? 11.482 -3.370 -5.435 1.00 89.56 86 GLU A CA 1
ATOM 697 C C . GLU A 1 86 ? 10.570 -2.358 -4.720 1.00 89.56 86 GLU A C 1
ATOM 699 O O . GLU A 1 86 ? 10.119 -2.629 -3.616 1.00 89.56 86 GLU A O 1
ATOM 704 N N . ASN A 1 87 ? 10.199 -1.248 -5.375 1.00 86.62 87 ASN A N 1
ATOM 705 C CA . ASN A 1 87 ? 9.242 -0.283 -4.825 1.00 86.62 87 ASN A CA 1
ATOM 706 C C . ASN A 1 87 ? 7.822 -0.858 -4.649 1.00 86.62 87 ASN A C 1
ATOM 708 O O . ASN A 1 87 ? 7.179 -0.561 -3.643 1.00 86.62 87 ASN A O 1
ATOM 712 N N . CYS A 1 88 ? 7.317 -1.645 -5.606 1.00 88.69 88 CYS A N 1
ATOM 713 C CA . CYS A 1 88 ? 5.995 -2.274 -5.525 1.00 88.69 88 CYS A CA 1
ATOM 714 C C . CYS A 1 88 ? 5.911 -3.286 -4.371 1.00 88.69 88 CYS A C 1
ATOM 716 O O . CYS A 1 88 ? 4.920 -3.278 -3.639 1.00 88.69 88 CYS A O 1
ATOM 718 N N . GLU A 1 89 ? 6.945 -4.115 -4.187 1.00 90.00 89 GLU A N 1
ATOM 719 C CA . GLU A 1 89 ? 7.078 -5.053 -3.058 1.00 90.00 89 GLU A CA 1
ATOM 720 C C . GLU A 1 89 ? 7.073 -4.294 -1.727 1.00 90.00 89 GLU A C 1
ATOM 722 O O . GLU A 1 89 ? 6.336 -4.614 -0.797 1.00 90.00 89 GLU A O 1
ATOM 727 N N . GLU A 1 90 ? 7.843 -3.216 -1.677 1.00 85.69 90 GLU A N 1
ATOM 728 C CA . GLU A 1 90 ? 7.983 -2.334 -0.529 1.00 85.69 90 GLU A CA 1
ATOM 729 C C . GLU A 1 90 ? 6.674 -1.604 -0.136 1.00 85.69 90 GLU A C 1
ATOM 731 O O . GLU A 1 90 ? 6.434 -1.346 1.051 1.00 85.69 90 GLU A O 1
ATOM 736 N N . ILE A 1 91 ? 5.812 -1.265 -1.105 1.00 84.62 91 ILE A N 1
ATOM 737 C CA . ILE A 1 91 ? 4.441 -0.784 -0.846 1.00 84.62 91 ILE A CA 1
ATOM 738 C C . ILE A 1 91 ? 3.593 -1.918 -0.261 1.00 84.62 91 ILE A C 1
ATOM 740 O O . ILE A 1 91 ? 2.929 -1.713 0.754 1.00 84.62 91 ILE A O 1
ATOM 744 N N . GLY A 1 92 ? 3.649 -3.119 -0.843 1.00 87.88 92 GLY A N 1
ATOM 745 C CA . GLY A 1 92 ? 2.888 -4.277 -0.363 1.00 87.88 92 GLY A CA 1
ATOM 746 C C . GLY A 1 92 ? 3.211 -4.634 1.089 1.00 87.88 92 GLY A C 1
ATOM 747 O O . GLY A 1 92 ? 2.308 -4.765 1.914 1.00 87.88 92 GLY A O 1
ATOM 748 N N . GLU A 1 93 ? 4.497 -4.677 1.447 1.00 86.00 93 GLU A N 1
ATOM 749 C CA . GLU A 1 93 ? 4.933 -4.879 2.837 1.00 86.00 93 GLU A CA 1
ATOM 750 C C . GLU A 1 93 ? 4.405 -3.788 3.780 1.00 86.00 93 GLU A C 1
ATOM 752 O O . GLU A 1 93 ? 4.099 -4.038 4.948 1.00 86.00 93 GLU A O 1
ATOM 757 N N . THR A 1 94 ? 4.298 -2.555 3.291 1.00 81.06 94 THR A N 1
ATOM 758 C CA . THR A 1 94 ? 3.766 -1.435 4.070 1.00 81.06 94 THR A CA 1
ATOM 759 C C . THR A 1 94 ? 2.265 -1.589 4.322 1.00 81.06 94 THR A C 1
ATOM 761 O O . THR A 1 94 ? 1.800 -1.378 5.448 1.00 81.06 94 THR A O 1
ATOM 764 N N . LEU A 1 95 ? 1.511 -1.977 3.295 1.00 85.25 95 LEU A N 1
ATOM 765 C CA . LEU A 1 95 ? 0.069 -2.196 3.381 1.00 85.25 95 LEU A CA 1
ATOM 766 C C . LEU A 1 95 ? -0.273 -3.381 4.287 1.00 85.25 95 LEU A C 1
ATOM 768 O O . LEU A 1 95 ? -1.182 -3.262 5.108 1.00 85.25 95 LEU A O 1
ATOM 772 N N . ASP A 1 96 ? 0.502 -4.466 4.246 1.00 87.25 96 ASP A N 1
ATOM 773 C CA . ASP A 1 96 ? 0.308 -5.613 5.145 1.00 87.25 96 ASP A CA 1
ATOM 774 C C . ASP A 1 96 ? 0.494 -5.226 6.625 1.00 87.25 96 ASP A C 1
ATOM 776 O O . ASP A 1 96 ? -0.333 -5.540 7.497 1.00 87.25 96 ASP A O 1
ATOM 780 N N . HIS A 1 97 ? 1.538 -4.443 6.924 1.00 81.94 97 HIS A N 1
ATOM 781 C CA . HIS A 1 97 ? 1.730 -3.904 8.270 1.00 81.94 97 HIS A CA 1
ATOM 782 C C . HIS A 1 97 ? 0.579 -2.980 8.684 1.00 81.94 97 HIS A C 1
ATOM 784 O O . HIS A 1 97 ? 0.101 -3.069 9.821 1.00 81.94 97 HIS A O 1
ATOM 790 N N . LEU A 1 98 ? 0.099 -2.116 7.783 1.00 80.31 98 LEU A N 1
ATOM 791 C CA . LEU A 1 98 ? -1.031 -1.227 8.053 1.00 80.31 98 LEU A CA 1
ATOM 792 C C . LEU A 1 98 ? -2.316 -2.015 8.348 1.00 80.31 98 LEU A C 1
ATOM 794 O O . LEU A 1 98 ? -2.980 -1.743 9.354 1.00 80.31 98 LEU A O 1
ATOM 798 N N . ALA A 1 99 ? -2.635 -3.024 7.538 1.00 86.50 99 ALA A N 1
ATOM 799 C CA . ALA A 1 99 ? -3.794 -3.894 7.719 1.00 86.50 99 ALA A CA 1
ATOM 800 C C . ALA A 1 99 ? -3.749 -4.609 9.075 1.00 86.50 99 ALA A C 1
ATOM 802 O O . ALA A 1 99 ? -4.708 -4.574 9.854 1.00 86.50 99 ALA A O 1
ATOM 803 N N . THR A 1 100 ? -2.605 -5.212 9.407 1.00 84.88 100 THR A N 1
ATOM 804 C CA . THR A 1 100 ? -2.367 -5.867 10.703 1.00 84.88 100 THR A CA 1
ATOM 805 C C . THR A 1 100 ? -2.623 -4.913 11.869 1.00 84.88 100 THR A C 1
ATOM 807 O O . THR A 1 100 ? -3.333 -5.234 12.828 1.00 84.88 100 THR A O 1
ATOM 810 N N . ASN A 1 101 ? -2.103 -3.700 11.759 1.00 78.38 101 ASN A N 1
ATOM 811 C CA . ASN A 1 101 ? -2.229 -2.651 12.755 1.00 78.38 101 ASN A CA 1
ATOM 812 C C . ASN A 1 101 ? -3.674 -2.160 12.944 1.00 78.38 101 ASN A C 1
ATOM 814 O O . ASN A 1 101 ? -4.130 -1.979 14.080 1.00 78.38 101 ASN A O 1
ATOM 818 N N . LEU A 1 102 ? -4.424 -2.004 11.854 1.00 81.25 102 LEU A N 1
ATOM 819 C CA . LEU A 1 102 ? -5.839 -1.635 11.882 1.00 81.25 102 LEU A CA 1
ATOM 820 C C . LEU A 1 102 ? -6.712 -2.738 12.501 1.00 81.25 102 LEU A C 1
ATOM 822 O O . LEU A 1 102 ? -7.579 -2.447 13.330 1.00 81.25 102 LEU A O 1
ATOM 826 N N . ARG A 1 103 ? -6.437 -4.014 12.210 1.00 85.25 103 ARG A N 1
ATOM 827 C CA . ARG A 1 103 ? -7.119 -5.155 12.858 1.00 85.25 103 ARG A CA 1
ATOM 828 C C . ARG A 1 103 ? -6.884 -5.173 14.371 1.00 85.25 103 ARG A C 1
ATOM 830 O O . ARG A 1 103 ? -7.812 -5.390 15.160 1.00 85.25 103 ARG A O 1
ATOM 837 N N . LEU A 1 104 ? -5.651 -4.900 14.806 1.00 78.81 104 LEU A N 1
ATOM 838 C CA . LEU A 1 104 ? -5.328 -4.756 16.229 1.00 78.81 104 LEU A CA 1
ATOM 839 C C . LEU A 1 104 ? -6.076 -3.579 16.864 1.00 78.81 104 LEU A C 1
ATOM 841 O O . LEU A 1 104 ? -6.528 -3.686 18.004 1.00 78.81 104 LEU A O 1
ATOM 845 N N . PHE A 1 105 ? -6.246 -2.472 16.144 1.00 75.06 105 PHE A N 1
ATOM 846 C CA . PHE A 1 105 ? -7.038 -1.339 16.614 1.00 75.06 105 PHE A CA 1
ATOM 847 C C . PHE A 1 105 ? -8.522 -1.702 16.803 1.00 75.06 105 PHE A C 1
ATOM 849 O O . PHE A 1 105 ? -9.062 -1.468 17.890 1.00 75.06 105 PHE A O 1
ATOM 856 N N . LEU A 1 106 ? -9.158 -2.333 15.808 1.00 77.50 106 LEU A N 1
ATOM 857 C CA . LEU A 1 106 ? -10.565 -2.755 15.880 1.00 77.50 106 LEU A CA 1
ATOM 858 C C . LEU A 1 106 ? -10.816 -3.750 17.021 1.00 77.50 106 LEU A C 1
ATOM 860 O O . LEU A 1 106 ? -11.747 -3.580 17.812 1.00 77.50 106 LEU A O 1
ATOM 864 N N . SER A 1 107 ? -9.949 -4.755 17.173 1.00 76.19 107 SER A N 1
ATOM 865 C CA . SER A 1 107 ? -10.082 -5.745 18.254 1.00 76.19 107 SER A CA 1
ATOM 866 C C . SER A 1 107 ? -9.996 -5.113 19.648 1.00 76.19 107 SER A C 1
ATOM 868 O O . SER A 1 107 ? -10.740 -5.492 20.549 1.00 76.19 107 SER A O 1
ATOM 870 N N . GLN A 1 108 ? -9.141 -4.103 19.831 1.00 69.31 108 GLN A N 1
ATOM 871 C CA . GLN A 1 108 ? -9.006 -3.401 21.107 1.00 69.31 108 GLN A CA 1
ATOM 872 C C . GLN A 1 108 ? -10.179 -2.466 21.413 1.00 69.31 108 GLN A C 1
ATOM 874 O O . GLN A 1 108 ? -10.466 -2.247 22.591 1.00 69.31 108 GLN A O 1
ATOM 879 N N . LYS A 1 109 ? -10.837 -1.911 20.387 1.00 63.91 109 LYS A N 1
ATOM 880 C CA . LYS A 1 109 ? -12.046 -1.085 20.534 1.00 63.91 109 LYS A CA 1
ATOM 881 C C . LYS A 1 109 ? -13.225 -1.918 21.039 1.00 63.91 109 LYS A C 1
ATOM 883 O O . LYS A 1 109 ? -13.934 -1.474 21.931 1.00 63.91 109 LYS A O 1
ATOM 888 N N . ASN A 1 110 ? -13.353 -3.151 20.553 1.00 59.06 110 ASN A N 1
ATOM 889 C CA . ASN A 1 110 ? -14.418 -4.085 20.934 1.00 59.06 110 ASN A CA 1
ATOM 890 C C . ASN A 1 110 ? -14.241 -4.727 22.327 1.00 59.06 110 ASN A C 1
ATOM 892 O O . ASN A 1 110 ? -15.126 -5.444 22.789 1.00 59.06 110 ASN A O 1
ATOM 896 N N . CYS A 1 111 ? -13.109 -4.493 23.002 1.00 50.50 111 CYS A N 1
ATOM 897 C CA . CYS A 1 111 ? -12.849 -4.956 24.372 1.00 50.50 111 CYS A CA 1
ATOM 898 C C . CYS A 1 111 ? -13.007 -3.862 25.449 1.00 50.50 111 CYS A C 1
ATOM 900 O O . CYS A 1 111 ? -12.710 -4.134 26.616 1.00 50.50 111 CYS A O 1
ATOM 902 N N . GLN A 1 112 ? -13.415 -2.640 25.083 1.00 42.72 112 GLN A N 1
ATOM 903 C CA . GLN A 1 112 ? -13.748 -1.553 26.021 1.00 42.72 112 GLN A CA 1
ATOM 904 C C . GLN A 1 112 ? -15.258 -1.361 26.127 1.00 42.72 112 GLN A C 1
ATOM 90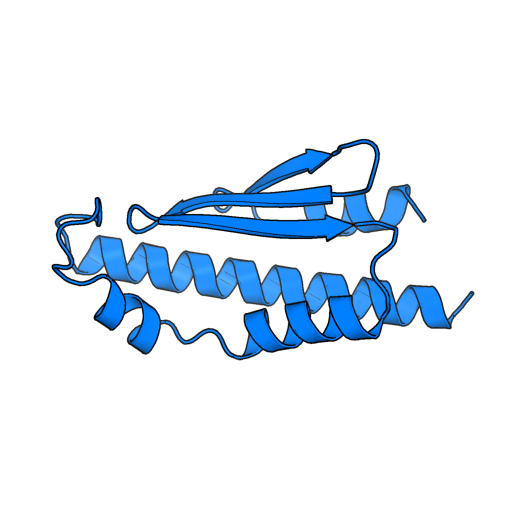6 O O . GLN A 1 112 ? -15.690 -0.968 27.234 1.00 42.72 112 GLN A O 1
#